Protein AF-A0A955XAV7-F1 (afdb_monomer)

Solvent-accessible surface area (backbone atoms only — not comparable to full-atom values): 3868 Å² total; per-residue (Å²): 112,48,75,45,63,31,39,43,38,56,42,94,87,80,39,80,45,76,46,43,57,70,59,54,52,54,41,46,74,70,68,52,48,79,74,48,79,40,87,66,48,74,38,73,37,82,75,55,92,97,39,71,43,86,27,34,42,35,34,31,42,31,30,58,66,132

Sequence (66 aa):
MSAVEVGIRVDLEDGVQYFGLEEVNRRIARGQRVMEVRPAGAVMRDVGDDSVTLAGCQIQIVFEDA

Foldseek 3Di:
DDKFKWKWFADPVPGIDTPRPVVVVVCVVVVWDFDDKAFDDFDWDDPDPPDIDGGIGIIMTDTDDD

Radius of gyration: 14.65 Å; Cα contacts (8 Å, |Δi|>4): 126; chains: 1; bounding box: 28×22×43 Å

pLDDT: mean 92.8, std 5.73, range [63.06, 97.56]

Nearest PDB structures (foldseek):
  7pnv-assembly1_E  TM=4.288E-01  e=5.770E-01  Mus musculus
  7l08-assembly1_AE  TM=3.927E-01  e=4.075E-01  Homo sapiens
  7kdo-assembly1_A  TM=4.138E-01  e=4.318E-01  Escherichia coli K-12
  6an4-assembly1_A  TM=3.903E-01  e=7.277E-01  Escherichia coli K-12
  5lm7-assembly2_E  TM=2.892E-01  e=1.030E+00  Escherichia coli S88

Structure (mmCIF, N/CA/C/O backbone):
data_AF-A0A955XAV7-F1
#
_entry.id   AF-A0A955XAV7-F1
#
loop_
_atom_site.group_PDB
_atom_site.id
_atom_site.type_symbol
_atom_site.label_atom_id
_atom_site.label_alt_id
_atom_site.label_comp_id
_atom_site.label_asym_id
_atom_site.label_entity_id
_atom_site.label_seq_id
_atom_site.pdbx_PDB_ins_code
_atom_site.Cartn_x
_atom_site.Cartn_y
_atom_site.Cartn_z
_atom_site.occupancy
_atom_site.B_iso_or_equiv
_atom_site.auth_seq_id
_atom_site.auth_comp_id
_atom_site.auth_asym_id
_atom_site.auth_atom_id
_atom_s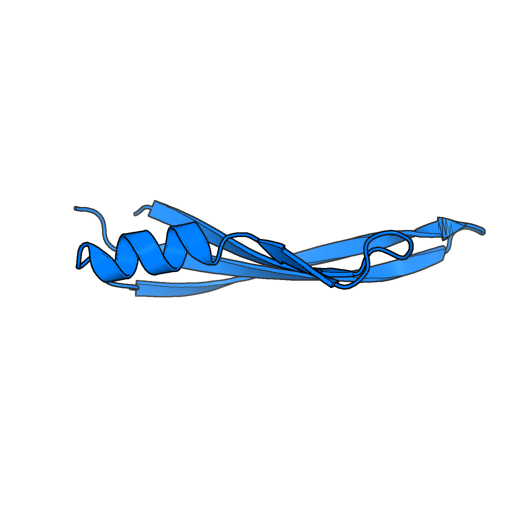ite.pdbx_PDB_model_num
ATOM 1 N N . MET A 1 1 ? -6.405 14.068 13.274 1.00 81.94 1 MET A N 1
ATOM 2 C CA . MET A 1 1 ? -6.750 12.878 12.478 1.00 81.94 1 MET A CA 1
ATOM 3 C C . MET A 1 1 ? -5.442 12.242 12.065 1.00 81.94 1 MET A C 1
ATOM 5 O O . MET A 1 1 ? -4.502 12.981 11.776 1.00 81.94 1 MET A O 1
ATOM 9 N N . SER A 1 2 ? -5.352 10.912 12.022 1.00 91.25 2 SER A N 1
ATOM 10 C CA . SER A 1 2 ? -4.122 10.226 11.595 1.00 91.25 2 SER A CA 1
ATOM 11 C C . SER A 1 2 ? -4.349 9.428 10.313 1.00 91.25 2 SER A C 1
ATOM 13 O O . SER A 1 2 ? -5.440 8.911 10.087 1.00 91.25 2 SER A O 1
ATOM 15 N N . ALA A 1 3 ? -3.328 9.341 9.461 1.00 93.19 3 ALA A N 1
ATOM 16 C CA . ALA A 1 3 ? -3.430 8.708 8.151 1.00 93.19 3 ALA A CA 1
ATOM 17 C C . ALA A 1 3 ? -2.346 7.644 7.945 1.00 93.19 3 ALA A C 1
ATOM 19 O O . ALA A 1 3 ? -1.246 7.756 8.490 1.00 93.19 3 ALA A O 1
ATOM 20 N N . VAL A 1 4 ? -2.672 6.617 7.161 1.00 95.44 4 VAL A N 1
ATOM 21 C CA . VAL A 1 4 ? -1.757 5.540 6.761 1.00 95.44 4 VAL A CA 1
ATOM 22 C C . VAL A 1 4 ? -1.829 5.377 5.250 1.00 95.44 4 VAL A C 1
ATOM 24 O O . VAL A 1 4 ? -2.917 5.214 4.699 1.00 95.44 4 VAL A O 1
ATOM 27 N N . GLU A 1 5 ? -0.682 5.410 4.580 1.00 96.12 5 GLU A N 1
ATOM 28 C CA . GLU A 1 5 ? -0.589 5.068 3.162 1.00 96.12 5 GLU A CA 1
ATOM 29 C C . GLU A 1 5 ? -0.532 3.552 2.992 1.00 96.12 5 GLU A C 1
ATOM 31 O O . GLU A 1 5 ? 0.250 2.863 3.650 1.00 96.12 5 GLU A O 1
ATOM 36 N N . VAL A 1 6 ? -1.370 3.035 2.102 1.00 96.94 6 VAL A N 1
ATOM 37 C CA . VAL A 1 6 ? -1.448 1.616 1.765 1.00 96.94 6 VAL A CA 1
ATOM 38 C C . VAL A 1 6 ? -1.490 1.478 0.254 1.00 96.94 6 VAL A C 1
ATOM 40 O O . VAL A 1 6 ? -2.071 2.311 -0.445 1.00 96.94 6 VAL A O 1
ATOM 43 N N . GLY A 1 7 ? -0.872 0.435 -0.277 1.00 95.88 7 GLY A N 1
ATOM 44 C CA . GLY A 1 7 ? -0.859 0.258 -1.716 1.00 95.88 7 GLY A CA 1
ATOM 45 C C . GLY A 1 7 ? -0.101 -0.962 -2.184 1.00 95.88 7 GLY A C 1
ATOM 46 O O . GLY A 1 7 ? 0.329 -1.812 -1.400 1.00 95.88 7 GLY A O 1
ATOM 47 N N . ILE A 1 8 ? 0.030 -1.010 -3.502 1.00 95.88 8 ILE A N 1
ATOM 48 C CA . ILE A 1 8 ? 0.696 -2.062 -4.255 1.00 95.88 8 ILE A CA 1
ATOM 49 C C . ILE A 1 8 ? 1.796 -1.431 -5.105 1.00 95.88 8 ILE A C 1
ATOM 51 O O . ILE A 1 8 ? 1.606 -0.367 -5.700 1.00 95.88 8 ILE A O 1
ATOM 55 N N . ARG A 1 9 ? 2.946 -2.095 -5.165 1.00 94.38 9 ARG A N 1
ATOM 56 C CA . ARG A 1 9 ? 4.050 -1.785 -6.070 1.00 94.38 9 ARG A CA 1
ATOM 57 C C . ARG A 1 9 ? 4.425 -3.051 -6.830 1.00 94.38 9 ARG A C 1
ATOM 59 O O . ARG A 1 9 ? 4.476 -4.126 -6.249 1.00 94.38 9 ARG A O 1
ATOM 66 N N . VAL A 1 10 ? 4.685 -2.917 -8.119 1.00 92.69 10 VAL A N 1
ATOM 67 C CA . VAL A 1 10 ? 5.226 -3.963 -8.978 1.00 92.69 10 VAL A CA 1
ATOM 68 C C . VAL A 1 10 ? 6.677 -3.612 -9.249 1.00 92.69 10 VAL A C 1
ATOM 70 O O . VAL A 1 10 ? 6.981 -2.601 -9.884 1.00 92.69 10 VAL A O 1
ATOM 73 N N . ASP A 1 11 ? 7.565 -4.444 -8.736 1.00 87.50 11 ASP A N 1
ATOM 74 C CA . ASP A 1 11 ? 8.976 -4.423 -9.057 1.00 87.50 11 ASP A CA 1
ATOM 75 C C . ASP A 1 11 ? 9.298 -5.567 -10.033 1.00 87.50 11 ASP A C 1
ATOM 77 O O . ASP A 1 11 ? 8.688 -6.635 -9.980 1.00 87.50 11 ASP A O 1
ATOM 81 N N . LEU A 1 12 ? 10.208 -5.328 -10.978 1.00 82.19 12 LEU A N 1
ATOM 82 C CA . LEU A 1 12 ? 10.564 -6.322 -11.994 1.00 82.19 12 LEU A CA 1
ATOM 83 C C . LEU A 1 12 ? 11.455 -7.444 -11.442 1.00 82.19 12 LEU A C 1
ATOM 85 O O . LEU A 1 12 ? 11.458 -8.536 -12.004 1.00 82.19 12 LEU A O 1
ATOM 89 N N . GLU A 1 13 ? 12.195 -7.179 -10.368 1.00 87.88 13 GLU A N 1
ATOM 90 C CA . GLU A 1 13 ? 13.092 -8.130 -9.710 1.00 87.88 13 GLU A CA 1
ATOM 91 C C . GLU A 1 13 ? 12.374 -8.810 -8.541 1.00 87.88 13 GLU A C 1
ATOM 93 O O . GLU A 1 13 ? 12.379 -10.036 -8.431 1.00 87.88 13 GLU A O 1
ATOM 98 N N . ASP A 1 14 ? 11.681 -8.017 -7.722 1.00 87.94 14 ASP A N 1
ATOM 99 C CA . ASP A 1 14 ? 11.047 -8.497 -6.489 1.00 87.94 14 ASP A CA 1
ATOM 100 C C . ASP A 1 14 ? 9.569 -8.899 -6.664 1.00 87.94 14 ASP A C 1
ATOM 102 O O . ASP A 1 14 ? 8.936 -9.407 -5.735 1.00 87.94 14 ASP A O 1
ATOM 106 N N . GLY A 1 15 ? 8.981 -8.663 -7.840 1.00 90.25 15 GLY A N 1
ATOM 107 C CA . GLY A 1 15 ? 7.577 -8.956 -8.120 1.00 90.25 15 GLY A CA 1
ATOM 108 C C . GLY A 1 15 ? 6.600 -7.992 -7.434 1.00 90.25 15 GLY A C 1
ATOM 109 O O . GLY A 1 15 ? 6.823 -6.785 -7.347 1.00 90.25 15 GLY A O 1
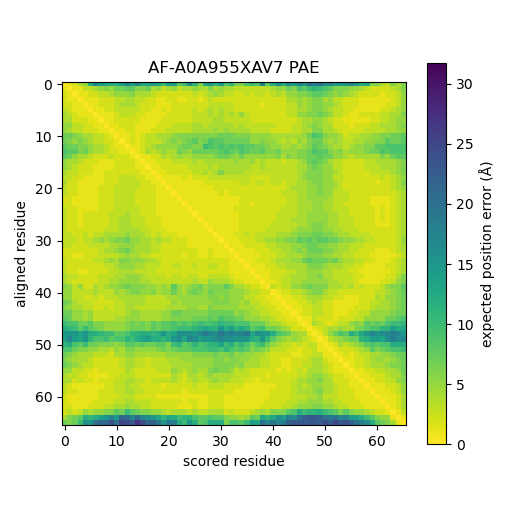ATOM 110 N N . VAL A 1 16 ? 5.451 -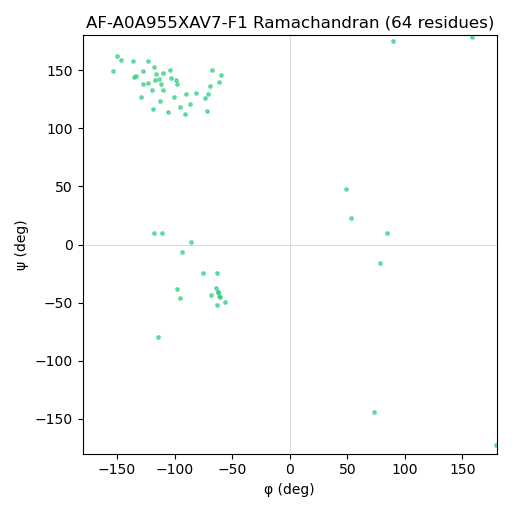8.507 -6.988 1.00 92.94 16 VAL A N 1
ATOM 111 C CA . VAL A 1 16 ? 4.381 -7.686 -6.397 1.00 92.94 16 VAL A CA 1
ATOM 112 C C . VAL A 1 16 ? 4.606 -7.495 -4.899 1.00 92.94 16 VAL A C 1
ATOM 114 O O . VAL A 1 16 ? 4.592 -8.454 -4.131 1.00 92.94 16 VAL A O 1
ATOM 117 N N . GLN A 1 17 ? 4.720 -6.240 -4.477 1.00 93.44 17 GLN A N 1
ATOM 118 C CA . GLN A 1 17 ? 4.885 -5.825 -3.090 1.00 93.44 17 GLN A CA 1
ATOM 119 C C . GLN A 1 17 ? 3.641 -5.081 -2.598 1.00 93.44 17 GLN A C 1
ATOM 121 O O . GLN A 1 17 ? 3.103 -4.211 -3.286 1.00 93.44 17 GLN A O 1
ATOM 126 N N . TYR A 1 18 ? 3.222 -5.374 -1.369 1.00 94.56 18 TYR A N 1
ATOM 127 C CA . TYR A 1 18 ? 2.159 -4.653 -0.671 1.00 94.56 18 TYR A CA 1
ATOM 128 C C . TYR A 1 18 ? 2.752 -3.926 0.534 1.00 94.56 18 TYR A C 1
ATOM 130 O O . TYR A 1 18 ? 3.620 -4.465 1.217 1.00 94.56 18 TYR A O 1
ATOM 138 N N . PHE A 1 19 ? 2.272 -2.722 0.831 1.00 94.88 19 PHE A N 1
ATOM 139 C CA . PHE A 1 19 ? 2.728 -1.943 1.987 1.00 94.88 19 PHE A CA 1
ATOM 140 C C . PHE A 1 19 ? 1.546 -1.308 2.717 1.00 94.88 19 PHE A C 1
ATOM 142 O O . PHE A 1 19 ? 0.467 -1.155 2.151 1.00 94.88 19 PHE A O 1
ATOM 149 N N . GLY A 1 20 ? 1.735 -0.968 3.994 1.00 95.38 20 GLY A N 1
ATOM 150 C CA . GLY A 1 20 ? 0.731 -0.295 4.831 1.00 95.38 20 GLY A CA 1
ATOM 151 C C . GLY A 1 20 ? -0.385 -1.190 5.385 1.00 95.38 20 GLY A C 1
ATOM 152 O O . GLY A 1 20 ? -1.043 -0.802 6.349 1.00 95.38 20 GLY A O 1
ATOM 153 N N . LEU A 1 21 ? -0.580 -2.401 4.844 1.00 96.19 21 LEU A N 1
ATOM 154 C CA . LEU A 1 21 ? -1.664 -3.308 5.253 1.00 96.19 21 LEU A CA 1
ATOM 155 C C . LEU A 1 21 ? -1.565 -3.718 6.727 1.00 96.19 21 LEU A C 1
ATOM 157 O O . LEU A 1 21 ? -2.564 -3.698 7.443 1.00 96.19 21 LEU A O 1
ATOM 161 N N . GLU A 1 22 ? -0.365 -4.060 7.198 1.00 97.38 22 GL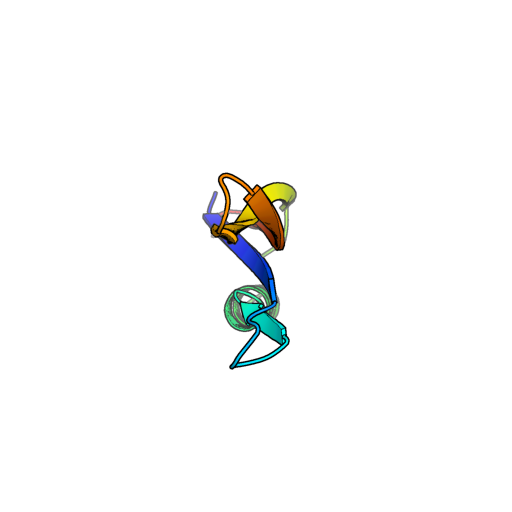U A N 1
ATOM 162 C CA . GLU A 1 22 ? -0.150 -4.470 8.591 1.00 97.38 22 GLU A CA 1
ATOM 163 C C . GLU A 1 22 ? -0.489 -3.354 9.581 1.00 97.38 22 GLU A C 1
ATOM 165 O O . GLU A 1 22 ? -1.121 -3.603 10.608 1.00 97.38 22 GLU A O 1
ATOM 170 N N . GLU A 1 23 ? -0.116 -2.113 9.261 1.00 96.94 23 GLU A N 1
ATOM 171 C CA . GLU A 1 23 ? -0.432 -0.943 10.077 1.00 96.94 23 GLU A CA 1
ATOM 172 C C . GLU A 1 23 ? -1.943 -0.731 10.161 1.00 96.94 23 GLU A C 1
ATOM 174 O O . GLU A 1 23 ? -2.492 -0.636 11.260 1.00 96.94 23 GLU A O 1
ATOM 179 N N . VAL A 1 24 ? -2.620 -0.696 9.008 1.00 96.94 24 VA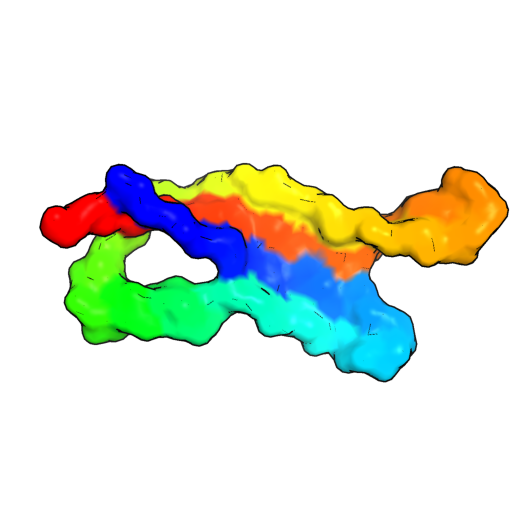L A N 1
ATOM 180 C CA . V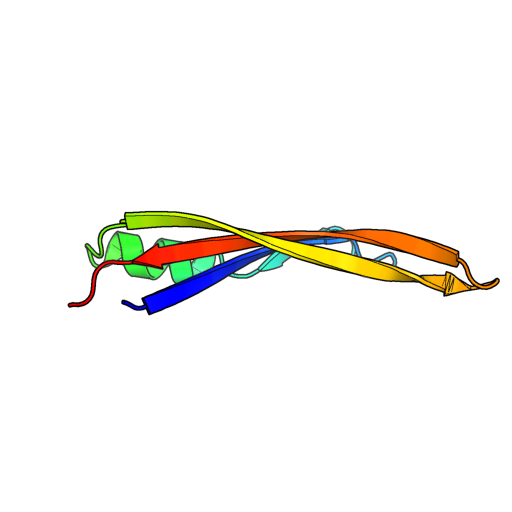AL A 1 24 ? -4.076 -0.525 8.924 1.00 96.94 24 VAL A CA 1
ATOM 181 C C . VAL A 1 24 ? -4.787 -1.606 9.738 1.00 96.94 24 VAL A C 1
ATOM 183 O O . VAL A 1 24 ? -5.606 -1.288 10.602 1.00 96.94 24 VAL A O 1
ATOM 186 N N . ASN A 1 25 ? -4.420 -2.873 9.539 1.00 97.19 25 ASN A N 1
ATOM 187 C CA . ASN A 1 25 ? -5.019 -4.000 10.251 1.00 97.19 25 ASN A CA 1
ATOM 188 C C . ASN A 1 25 ? -4.776 -3.918 11.759 1.00 97.19 25 ASN A C 1
ATOM 190 O O . ASN A 1 25 ? -5.692 -4.153 12.548 1.00 97.19 25 ASN A O 1
ATOM 194 N N . ARG A 1 26 ? -3.568 -3.532 12.183 1.00 97.44 26 ARG A N 1
ATOM 195 C CA . ARG A 1 26 ? -3.246 -3.369 13.603 1.00 97.44 26 ARG A CA 1
ATOM 196 C C . ARG A 1 26 ? -4.071 -2.262 14.258 1.00 97.44 26 ARG A C 1
ATOM 198 O O . ARG A 1 26 ? -4.474 -2.415 15.408 1.00 97.44 26 ARG A O 1
ATOM 205 N N . ARG A 1 27 ? -4.330 -1.159 13.553 1.00 96.25 27 ARG A N 1
ATOM 206 C CA . ARG A 1 27 ? -5.172 -0.055 14.048 1.00 96.25 27 ARG A CA 1
ATOM 207 C C . ARG A 1 27 ? -6.638 -0.461 14.168 1.00 96.25 27 ARG A C 1
ATOM 209 O O . ARG A 1 27 ? -7.249 -0.215 15.207 1.00 96.25 27 ARG A O 1
ATOM 216 N N . ILE A 1 28 ? -7.164 -1.164 13.165 1.00 96.00 28 ILE A N 1
ATOM 217 C CA . ILE A 1 28 ? -8.521 -1.732 13.198 1.00 96.00 28 ILE A CA 1
ATOM 218 C C . ILE A 1 28 ? -8.661 -2.721 14.363 1.00 96.00 28 ILE A C 1
ATOM 220 O O . ILE A 1 28 ? -9.617 -2.638 15.129 1.00 96.00 28 ILE A O 1
ATOM 224 N N . ALA A 1 29 ? -7.679 -3.606 14.565 1.00 97.44 29 ALA A N 1
ATOM 225 C CA . ALA A 1 29 ? -7.682 -4.569 15.669 1.00 97.44 29 ALA A CA 1
ATOM 226 C C . ALA A 1 29 ? -7.650 -3.907 17.061 1.00 97.44 29 ALA A C 1
ATOM 228 O O . ALA A 1 29 ? -8.104 -4.499 18.036 1.00 97.44 29 ALA A O 1
ATOM 229 N N . ARG A 1 30 ? -7.141 -2.672 17.161 1.00 96.00 30 ARG A N 1
ATOM 230 C CA . ARG A 1 30 ? -7.161 -1.848 18.384 1.00 96.00 30 ARG A CA 1
ATOM 231 C C . ARG A 1 30 ? -8.452 -1.040 18.556 1.00 96.00 30 ARG A C 1
ATOM 233 O O . ARG A 1 30 ? -8.555 -0.279 19.511 1.00 96.00 30 ARG A O 1
ATOM 240 N N . GLY A 1 31 ? -9.417 -1.189 17.650 1.00 96.31 31 GLY A N 1
ATOM 241 C CA . GLY A 1 31 ? -10.704 -0.499 17.704 1.00 96.31 31 GLY A CA 1
ATOM 242 C C . GLY A 1 31 ? -10.706 0.907 17.101 1.00 96.31 31 GLY A C 1
ATOM 243 O O . GLY A 1 31 ? -11.699 1.612 17.255 1.00 96.31 31 GLY A O 1
ATOM 244 N N . GLN A 1 32 ? -9.642 1.333 16.408 1.00 96.31 32 GLN A N 1
ATOM 245 C CA . GLN A 1 32 ? -9.661 2.627 15.718 1.00 96.31 32 GLN A CA 1
ATOM 246 C C . GLN A 1 32 ? -10.619 2.587 14.525 1.00 96.31 32 GLN A C 1
ATOM 248 O O . GLN A 1 32 ? -10.620 1.638 13.736 1.00 96.31 32 GLN A O 1
ATOM 253 N N . ARG A 1 33 ? -11.414 3.647 14.370 1.00 96.50 33 ARG A N 1
ATOM 254 C CA . ARG A 1 33 ? -12.420 3.762 13.316 1.00 96.50 33 ARG A CA 1
ATOM 255 C C . ARG A 1 33 ? -11.832 4.405 12.060 1.00 96.50 33 ARG A C 1
ATOM 257 O O . ARG A 1 33 ? -11.228 5.476 12.126 1.00 96.50 33 ARG A O 1
ATOM 264 N N . VAL A 1 34 ? -12.043 3.764 10.910 1.00 96.88 34 VAL A N 1
ATOM 265 C CA . VAL A 1 34 ? -11.767 4.365 9.596 1.00 96.88 34 VAL A CA 1
ATOM 266 C C . VAL A 1 34 ? -12.847 5.401 9.299 1.00 96.88 34 VAL A C 1
ATOM 268 O O . VAL A 1 34 ? -14.038 5.093 9.337 1.00 96.88 34 VAL A O 1
ATOM 271 N N . MET A 1 35 ? -12.416 6.621 9.002 1.00 97.25 35 MET A N 1
ATOM 272 C CA . MET A 1 35 ? -13.290 7.744 8.664 1.00 97.25 35 MET A CA 1
ATOM 273 C C . MET A 1 35 ? -13.401 7.935 7.159 1.00 97.25 35 MET A C 1
ATOM 275 O O . MET A 1 35 ? -14.474 8.247 6.652 1.00 97.25 35 MET A O 1
ATOM 279 N N . GLU A 1 36 ? -12.292 7.747 6.446 1.00 96.88 36 GLU A N 1
ATOM 280 C CA . GLU A 1 36 ? -12.214 8.046 5.023 1.00 96.88 36 GLU A CA 1
ATOM 281 C C . GLU A 1 36 ? -11.149 7.192 4.333 1.00 96.88 36 GLU A C 1
ATOM 283 O O . GLU A 1 36 ? -10.124 6.844 4.926 1.00 96.88 36 GLU A O 1
ATOM 288 N N . VAL A 1 37 ? -11.386 6.893 3.057 1.00 96.56 37 VAL A N 1
ATOM 289 C CA . VAL A 1 37 ? -10.405 6.305 2.144 1.00 96.56 37 VAL A CA 1
ATOM 290 C C . VAL A 1 37 ? -10.199 7.286 1.001 1.00 96.56 37 VAL A C 1
ATOM 292 O O . VAL A 1 37 ? -11.136 7.583 0.261 1.00 96.56 37 VAL A O 1
ATOM 295 N N . ARG A 1 38 ? -8.978 7.801 0.872 1.00 96.94 38 ARG A N 1
ATOM 296 C CA . ARG A 1 38 ? -8.618 8.834 -0.102 1.00 96.94 38 ARG A CA 1
ATOM 297 C C . ARG A 1 38 ? -7.717 8.275 -1.197 1.00 96.94 38 ARG A C 1
ATOM 299 O O . ARG A 1 38 ? -6.885 7.410 -0.908 1.00 96.94 38 ARG A O 1
ATOM 306 N N . PRO A 1 39 ? -7.807 8.792 -2.433 1.00 94.75 39 PRO A N 1
ATOM 307 C CA . PRO A 1 39 ? -6.731 8.604 -3.396 1.00 94.75 39 PRO A CA 1
ATOM 308 C C . PRO A 1 39 ? -5.448 9.247 -2.849 1.00 94.75 39 PRO A C 1
ATOM 310 O O . PRO A 1 39 ? -5.506 10.324 -2.256 1.00 94.75 39 PRO A O 1
ATOM 313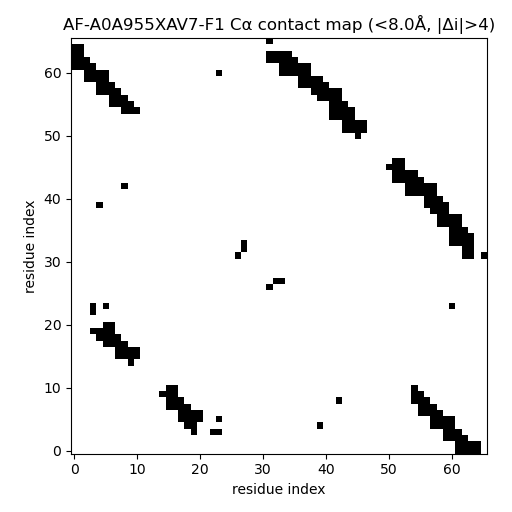 N N . ALA A 1 40 ? -4.306 8.587 -3.041 1.00 92.19 40 ALA A N 1
ATOM 314 C CA . ALA A 1 40 ? -3.005 9.147 -2.685 1.00 92.19 40 ALA A CA 1
ATOM 315 C C . ALA A 1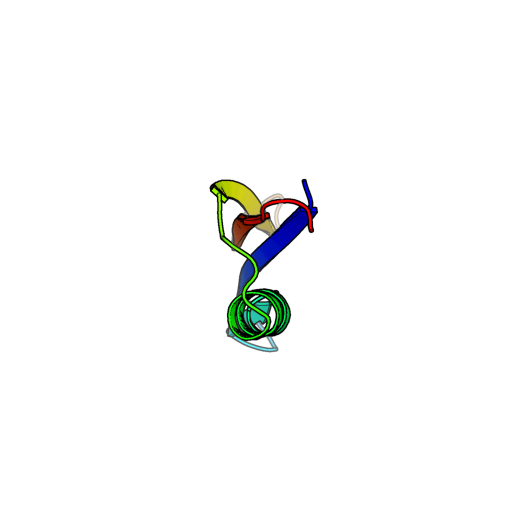 40 ? -2.160 9.385 -3.940 1.00 92.19 40 ALA A C 1
ATOM 317 O O . ALA A 1 40 ? -2.113 10.505 -4.442 1.00 92.19 40 ALA A O 1
ATOM 318 N N . GLY A 1 41 ? -1.539 8.337 -4.483 1.00 93.12 41 GLY A N 1
ATOM 319 C CA . GLY A 1 41 ? -0.561 8.485 -5.557 1.00 93.12 41 GLY A CA 1
ATOM 320 C C . GLY A 1 41 ? -0.486 7.297 -6.505 1.00 93.12 41 GLY A C 1
ATOM 321 O O . GLY A 1 41 ? -0.924 6.187 -6.200 1.00 93.12 41 GLY A O 1
ATOM 322 N N . ALA A 1 42 ? 0.102 7.550 -7.670 1.00 93.12 42 ALA A N 1
ATOM 323 C CA . ALA A 1 42 ? 0.574 6.522 -8.584 1.00 93.12 42 ALA A CA 1
ATOM 324 C C . ALA A 1 42 ? 2.078 6.328 -8.368 1.00 93.12 42 ALA A C 1
ATOM 326 O O . ALA A 1 42 ? 2.820 7.298 -8.216 1.00 93.12 42 ALA A O 1
ATOM 327 N N . VAL A 1 43 ? 2.530 5.077 -8.362 1.00 90.12 43 VAL A N 1
ATOM 328 C CA . VAL A 1 43 ? 3.956 4.753 -8.341 1.00 90.12 43 VAL A CA 1
ATOM 329 C C . VAL A 1 43 ? 4.395 4.623 -9.789 1.00 90.12 43 VAL A C 1
ATOM 331 O O . VAL A 1 43 ? 3.962 3.709 -10.484 1.00 90.12 43 VAL A O 1
ATOM 334 N N . MET A 1 44 ? 5.235 5.544 -10.246 1.00 92.75 44 MET A N 1
ATOM 335 C CA . MET A 1 44 ? 5.809 5.509 -11.589 1.00 92.75 44 MET A CA 1
ATOM 336 C C . MET A 1 44 ? 7.215 4.915 -11.522 1.00 92.75 44 MET A C 1
ATOM 338 O O . MET A 1 44 ? 7.955 5.184 -10.574 1.00 92.75 44 MET A O 1
ATOM 342 N N . ARG A 1 45 ? 7.585 4.113 -12.519 1.00 88.00 45 ARG A N 1
ATOM 343 C CA . ARG A 1 45 ? 8.935 3.567 -12.686 1.00 88.00 45 ARG A CA 1
ATOM 344 C C . ARG A 1 45 ? 9.504 4.037 -14.014 1.00 88.00 45 ARG A C 1
ATOM 346 O O . ARG A 1 45 ? 8.828 3.950 -15.036 1.00 88.00 45 ARG A O 1
ATOM 353 N N . ASP A 1 46 ? 10.741 4.504 -13.976 1.00 89.75 46 ASP A N 1
ATOM 354 C CA . ASP A 1 46 ? 11.529 4.775 -15.173 1.00 89.75 46 ASP A CA 1
ATOM 355 C C . ASP A 1 46 ? 11.924 3.447 -15.836 1.00 89.75 46 ASP A C 1
ATOM 357 O O . ASP A 1 46 ? 12.391 2.522 -15.161 1.00 89.75 46 ASP A O 1
ATOM 361 N N . VAL A 1 47 ? 11.677 3.335 -17.140 1.00 87.75 47 VAL A N 1
ATOM 362 C CA . VAL A 1 47 ? 12.017 2.157 -17.950 1.00 87.75 47 VAL A CA 1
ATOM 363 C C . VAL A 1 47 ? 13.011 2.480 -19.073 1.00 87.75 47 VAL A C 1
ATOM 365 O O . VAL A 1 47 ? 13.277 1.610 -19.899 1.00 87.75 47 VAL A O 1
ATOM 368 N N . GLY A 1 48 ? 13.607 3.678 -19.072 1.00 88.94 48 GLY A N 1
ATOM 369 C CA . GLY A 1 48 ? 14.540 4.151 -20.097 1.00 88.94 48 GLY A CA 1
ATOM 370 C C . GLY A 1 48 ? 13.851 4.867 -21.262 1.00 88.94 48 GLY A C 1
ATOM 371 O O . GLY A 1 48 ? 12.627 4.937 -21.321 1.00 88.94 48 GLY A O 1
ATOM 372 N N . ASP A 1 49 ? 14.645 5.419 -22.186 1.00 85.00 49 ASP A N 1
ATOM 373 C CA . ASP A 1 49 ? 14.180 6.102 -23.409 1.00 85.00 49 ASP A CA 1
ATOM 374 C C . ASP A 1 49 ? 13.071 7.145 -23.163 1.00 85.00 49 ASP A C 1
ATOM 376 O O . ASP A 1 49 ? 12.022 7.131 -23.812 1.00 85.00 49 ASP A O 1
ATOM 380 N N . ASP A 1 50 ? 13.278 8.014 -22.165 1.00 83.00 50 ASP A N 1
ATOM 381 C CA . ASP A 1 50 ? 12.324 9.043 -21.716 1.00 83.00 50 ASP A CA 1
ATOM 382 C C . ASP A 1 50 ? 10.916 8.497 -21.391 1.00 83.00 50 ASP A C 1
ATOM 384 O O . ASP A 1 50 ? 9.921 9.228 -21.396 1.00 83.00 50 ASP A O 1
ATOM 388 N N . SER A 1 51 ? 10.819 7.198 -21.094 1.00 87.12 51 SER A N 1
ATOM 389 C CA . SER A 1 51 ? 9.564 6.489 -20.879 1.00 87.12 51 SER A CA 1
ATOM 390 C C . SER A 1 51 ? 9.389 6.103 -19.415 1.00 87.12 51 SER A C 1
ATOM 392 O O . SER A 1 51 ? 10.262 5.529 -18.766 1.00 87.12 51 SER A O 1
ATOM 394 N N . VAL A 1 52 ? 8.194 6.378 -18.898 1.00 90.75 52 VAL A N 1
ATOM 395 C CA . VAL A 1 52 ? 7.768 5.976 -17.556 1.00 90.75 52 VAL A CA 1
ATOM 396 C C . VAL A 1 52 ? 6.589 5.023 -17.656 1.00 90.75 52 VAL A C 1
ATOM 398 O O . VAL A 1 52 ? 5.692 5.204 -18.480 1.00 90.75 52 VAL A O 1
ATOM 401 N N . THR A 1 53 ? 6.566 4.018 -16.788 1.00 90.62 53 THR A N 1
ATOM 402 C CA . THR A 1 53 ? 5.450 3.078 -16.681 1.00 90.62 53 THR A CA 1
ATOM 403 C C . THR A 1 53 ? 4.803 3.141 -15.306 1.00 90.62 53 THR A C 1
ATOM 405 O O . THR A 1 53 ? 5.444 3.475 -14.305 1.00 90.62 53 THR A O 1
ATOM 408 N N . LEU A 1 54 ? 3.515 2.806 -15.251 1.00 91.81 54 LEU A N 1
ATOM 409 C CA . LEU A 1 54 ? 2.797 2.645 -13.997 1.00 91.81 54 LEU A CA 1
ATOM 410 C C . LEU A 1 54 ? 3.280 1.362 -13.311 1.00 91.81 54 LEU A C 1
ATOM 412 O O . LEU A 1 54 ? 3.051 0.258 -13.797 1.00 91.81 54 LEU A O 1
ATOM 416 N N . ALA A 1 55 ? 3.919 1.523 -12.160 1.00 94.19 55 ALA A N 1
ATOM 417 C CA . ALA A 1 55 ? 4.461 0.450 -11.336 1.00 94.19 55 ALA A CA 1
ATOM 418 C C . ALA A 1 55 ? 3.700 0.281 -10.015 1.00 94.19 55 ALA A C 1
ATOM 420 O O . ALA A 1 55 ? 4.151 -0.440 -9.133 1.00 94.19 55 ALA A O 1
ATOM 421 N N . GLY A 1 56 ? 2.558 0.942 -9.829 1.00 94.94 56 GLY A N 1
ATOM 422 C CA . GLY A 1 56 ? 1.748 0.757 -8.630 1.00 94.94 56 GLY A CA 1
ATOM 423 C C . GLY A 1 56 ? 0.801 1.906 -8.337 1.00 94.94 56 GLY A C 1
ATOM 424 O O . GLY A 1 56 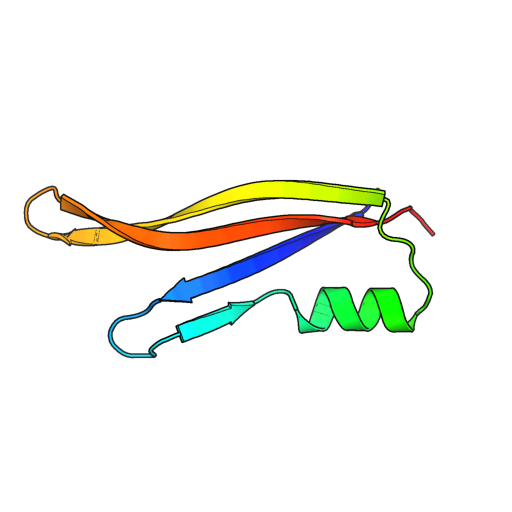? 0.775 2.921 -9.032 1.00 94.94 56 GLY A O 1
ATOM 425 N N . CYS A 1 57 ? 0.030 1.750 -7.271 1.00 96.12 57 CYS A N 1
ATOM 426 C CA . CYS A 1 57 ? -0.896 2.767 -6.796 1.00 96.12 57 CYS A CA 1
ATOM 427 C C . CYS A 1 57 ? -1.014 2.734 -5.276 1.00 96.12 57 CYS A C 1
ATOM 429 O O . CYS A 1 57 ? -0.695 1.741 -4.616 1.00 96.12 57 CYS A O 1
ATOM 431 N N . GLN A 1 58 ? -1.456 3.859 -4.730 1.00 96.62 58 GLN A N 1
ATOM 432 C CA . GLN A 1 58 ? -1.554 4.091 -3.303 1.00 96.62 58 GLN A CA 1
ATOM 433 C C . GLN A 1 58 ? -2.894 4.750 -2.980 1.00 96.62 58 GLN A C 1
ATOM 435 O O . GLN A 1 58 ? -3.382 5.618 -3.712 1.00 96.62 58 GLN A O 1
ATOM 440 N N . ILE A 1 59 ? -3.449 4.374 -1.837 1.00 97.06 59 ILE A N 1
ATOM 441 C CA . ILE A 1 59 ? -4.575 5.043 -1.193 1.00 97.06 59 ILE A CA 1
ATOM 442 C C . ILE A 1 59 ? -4.153 5.442 0.221 1.00 97.06 59 ILE A C 1
ATOM 444 O O . ILE A 1 59 ? -3.228 4.873 0.803 1.00 97.06 59 ILE A O 1
ATOM 448 N N . GLN A 1 60 ? -4.842 6.420 0.788 1.00 97.56 60 GLN A N 1
ATOM 449 C CA . GLN A 1 60 ? -4.630 6.864 2.155 1.00 97.56 60 GLN A CA 1
ATOM 450 C C . GLN A 1 60 ? -5.856 6.509 2.997 1.00 97.56 60 GLN A C 1
ATOM 452 O O . GLN A 1 60 ? -6.975 6.912 2.685 1.00 97.56 60 GLN A O 1
ATOM 457 N N . ILE A 1 61 ? -5.640 5.761 4.077 1.00 97.31 61 ILE A N 1
ATOM 458 C CA . ILE A 1 61 ? -6.673 5.416 5.054 1.00 97.31 61 ILE A CA 1
ATOM 459 C C . ILE A 1 61 ? -6.599 6.417 6.200 1.00 97.31 61 ILE A C 1
ATOM 461 O O . ILE A 1 61 ? -5.573 6.513 6.877 1.00 97.31 61 ILE A O 1
ATOM 465 N N . VAL A 1 62 ? -7.678 7.165 6.417 1.00 97.19 62 VAL A N 1
ATOM 466 C CA . VAL A 1 62 ? -7.776 8.177 7.472 1.00 97.19 62 VAL A CA 1
ATOM 467 C C . VAL A 1 62 ? -8.560 7.606 8.648 1.00 97.19 62 VAL A C 1
ATOM 469 O O . VAL A 1 62 ? -9.685 7.132 8.487 1.00 97.19 62 VAL A O 1
ATOM 472 N N . PHE A 1 63 ? -7.969 7.677 9.835 1.00 97.38 63 PHE A N 1
ATOM 473 C CA . PHE A 1 63 ? -8.563 7.244 11.094 1.00 97.38 63 PHE A CA 1
ATOM 474 C C . PHE A 1 63 ? -9.023 8.441 11.931 1.00 97.38 63 PHE A C 1
ATOM 476 O O . PHE A 1 63 ? -8.431 9.527 11.878 1.00 97.38 63 PHE A O 1
ATOM 483 N N . GLU A 1 64 ? -10.062 8.209 12.729 1.00 93.88 64 GLU A N 1
ATOM 484 C CA . GLU A 1 64 ? -10.462 9.098 13.822 1.00 93.88 64 GLU A CA 1
ATOM 485 C C . GLU A 1 64 ? -9.314 9.228 14.842 1.00 93.88 64 GLU A C 1
ATOM 487 O O . GLU A 1 64 ? -8.536 8.284 15.033 1.00 93.88 64 GLU A O 1
ATOM 492 N N . ASP A 1 65 ? -9.159 10.406 15.453 1.00 78.81 65 ASP A N 1
ATOM 493 C CA . ASP A 1 65 ? -8.213 10.558 16.564 1.00 78.81 65 ASP A CA 1
ATOM 494 C C . ASP A 1 65 ? -8.702 9.770 17.783 1.00 78.81 65 ASP A C 1
ATOM 496 O O . ASP A 1 65 ? -9.904 9.573 17.956 1.00 78.81 65 ASP A O 1
ATOM 500 N N . ALA A 1 66 ? -7.753 9.301 18.594 1.00 63.06 66 ALA A N 1
ATOM 501 C CA . ALA A 1 66 ? -8.047 8.659 19.872 1.00 63.06 66 ALA A CA 1
ATOM 502 C C . ALA A 1 66 ? -8.403 9.693 20.947 1.00 63.06 66 ALA A C 1
ATOM 504 O O . ALA A 1 66 ? -7.786 10.785 20.928 1.00 63.06 66 ALA A O 1
#

Secondary structure (DSSP, 8-state):
-EEEEEEEEEETTTEEEEESHHHHHHHHHTTPPEEEEEEEEEEEEEEETTEEEEEEEEEEEEE---

Mean predicted aligned error: 4.08 Å